Protein AF-A0A496AIW5-F1 (afdb_monomer)

Mean predicted aligned error: 10.03 Å

Structure (mmCIF, N/CA/C/O backbone):
data_AF-A0A496AIW5-F1
#
_entry.id   AF-A0A496AIW5-F1
#
loop_
_atom_site.group_PDB
_atom_site.id
_atom_site.type_symbol
_atom_site.label_atom_id
_atom_site.label_alt_id
_atom_site.label_comp_id
_atom_site.label_asym_id
_atom_site.label_entity_id
_atom_site.label_seq_id
_atom_site.pdbx_PDB_ins_code
_atom_site.Cartn_x
_atom_site.Cartn_y
_atom_site.Cartn_z
_atom_site.occupancy
_atom_site.B_iso_or_equiv
_atom_site.auth_seq_id
_atom_site.auth_comp_id
_atom_site.auth_asym_id
_atom_site.auth_atom_id
_atom_site.pdbx_PDB_model_num
ATOM 1 N N . MET A 1 1 ? -2.720 11.519 -8.457 1.00 72.31 1 MET A N 1
ATOM 2 C CA . MET A 1 1 ? -2.324 10.098 -8.372 1.00 72.31 1 MET A CA 1
ATOM 3 C C . MET A 1 1 ? -1.096 10.054 -7.485 1.00 72.31 1 MET A C 1
ATOM 5 O O . MET A 1 1 ? -0.209 10.855 -7.736 1.00 72.31 1 MET A O 1
ATOM 9 N N . LEU A 1 2 ? -1.094 9.233 -6.434 1.00 83.88 2 LEU A N 1
ATOM 10 C CA . LEU A 1 2 ? 0.039 9.142 -5.502 1.00 83.88 2 LEU A CA 1
ATOM 11 C C . LEU A 1 2 ? 1.202 8.351 -6.122 1.00 83.88 2 LEU A C 1
ATOM 13 O O . LEU A 1 2 ? 0.948 7.411 -6.888 1.00 83.88 2 LEU A O 1
ATOM 17 N N . THR A 1 3 ? 2.443 8.691 -5.768 1.00 95.25 3 THR A N 1
ATOM 18 C CA . THR A 1 3 ? 3.641 7.905 -6.112 1.00 95.25 3 THR A CA 1
ATOM 19 C C . THR A 1 3 ? 3.698 6.592 -5.324 1.00 95.25 3 THR A C 1
ATOM 21 O O . THR A 1 3 ? 2.901 6.357 -4.412 1.00 95.25 3 THR A O 1
ATOM 24 N N . PHE A 1 4 ? 4.630 5.704 -5.683 1.00 95.81 4 PHE A N 1
ATOM 25 C CA . PHE A 1 4 ? 4.859 4.467 -4.934 1.00 95.81 4 PHE A CA 1
ATOM 26 C C . PHE A 1 4 ? 5.251 4.758 -3.477 1.00 95.81 4 PHE A C 1
ATOM 28 O O . PHE A 1 4 ? 4.679 4.183 -2.553 1.00 95.81 4 PHE A O 1
ATOM 35 N N . GLU A 1 5 ? 6.177 5.693 -3.273 1.00 97.31 5 GLU A N 1
ATOM 36 C CA . GLU A 1 5 ? 6.679 6.098 -1.960 1.00 97.31 5 GLU A CA 1
ATOM 37 C C . GLU A 1 5 ? 5.562 6.702 -1.108 1.00 97.31 5 GLU A C 1
ATOM 39 O O . GLU A 1 5 ? 5.423 6.345 0.059 1.00 97.31 5 GLU A O 1
ATOM 44 N N . GLU A 1 6 ? 4.720 7.556 -1.696 1.00 97.50 6 GLU A N 1
ATOM 45 C CA . GLU A 1 6 ? 3.571 8.150 -1.008 1.00 97.50 6 GLU A CA 1
ATOM 46 C C . GLU A 1 6 ? 2.542 7.092 -0.584 1.00 97.50 6 GLU A C 1
ATOM 48 O O . GLU A 1 6 ? 2.022 7.140 0.533 1.00 97.50 6 GLU A O 1
ATOM 53 N N . LYS A 1 7 ? 2.263 6.106 -1.447 1.00 97.31 7 LYS A N 1
ATOM 54 C CA . LYS A 1 7 ? 1.363 4.987 -1.121 1.00 97.31 7 LYS A CA 1
ATOM 55 C C . LYS A 1 7 ? 1.926 4.117 -0.005 1.00 97.31 7 LYS A C 1
ATOM 57 O O . LYS A 1 7 ? 1.191 3.744 0.907 1.00 97.31 7 LYS A O 1
ATOM 62 N N . LEU A 1 8 ? 3.219 3.803 -0.068 1.00 97.38 8 LEU A N 1
ATOM 63 C CA . LEU A 1 8 ? 3.897 3.009 0.949 1.00 97.38 8 LEU A CA 1
ATOM 64 C C . LEU A 1 8 ? 3.913 3.736 2.298 1.00 97.38 8 LEU A C 1
ATOM 66 O O . LEU A 1 8 ? 3.664 3.120 3.331 1.00 97.38 8 LEU A O 1
ATOM 70 N N . GLU A 1 9 ? 4.161 5.043 2.290 1.00 98.06 9 GLU A N 1
ATOM 71 C CA . GLU A 1 9 ? 4.130 5.873 3.491 1.00 98.06 9 GLU A CA 1
ATOM 72 C C . GLU A 1 9 ? 2.727 5.930 4.107 1.00 98.06 9 GLU A C 1
ATOM 74 O O . GLU A 1 9 ? 2.575 5.777 5.319 1.00 98.06 9 GLU A O 1
ATOM 79 N N . ARG A 1 10 ? 1.675 6.075 3.289 1.00 97.62 10 ARG A N 1
ATOM 80 C CA . ARG A 1 10 ? 0.298 6.005 3.795 1.00 97.62 10 ARG A CA 1
ATOM 81 C C . ARG A 1 10 ? -0.021 4.632 4.382 1.00 97.62 10 ARG A C 1
ATOM 83 O O . ARG A 1 10 ? -0.623 4.569 5.449 1.00 97.62 10 ARG A O 1
ATOM 90 N N . LEU A 1 11 ? 0.407 3.551 3.730 1.00 97.44 11 LEU A N 1
ATOM 91 C CA . LEU A 1 11 ? 0.188 2.194 4.227 1.00 97.44 11 LEU A CA 1
ATOM 92 C C . LEU A 1 11 ? 0.839 1.978 5.601 1.00 97.44 11 LEU A C 1
ATOM 94 O O . LEU A 1 11 ? 0.204 1.401 6.478 1.00 97.44 11 LEU A O 1
ATOM 98 N N . LYS A 1 12 ? 2.063 2.478 5.817 1.00 96.94 12 LYS A N 1
ATOM 99 C CA . LYS A 1 12 ? 2.724 2.422 7.134 1.00 96.94 12 LYS A CA 1
ATOM 100 C C . LYS A 1 12 ? 1.911 3.140 8.207 1.00 96.94 12 LYS A C 1
ATOM 102 O O . LYS A 1 12 ? 1.660 2.561 9.255 1.00 96.94 12 LYS A O 1
ATOM 107 N N . LYS A 1 13 ? 1.427 4.349 7.911 1.00 96.44 13 LYS A N 1
ATOM 108 C CA . LYS A 1 13 ? 0.577 5.113 8.840 1.00 96.44 13 LYS A CA 1
ATOM 109 C C . LYS A 1 13 ? -0.717 4.383 9.175 1.00 96.44 13 LYS A C 1
ATOM 111 O O . LYS A 1 13 ? -1.111 4.352 10.328 1.00 96.44 13 LYS A O 1
AT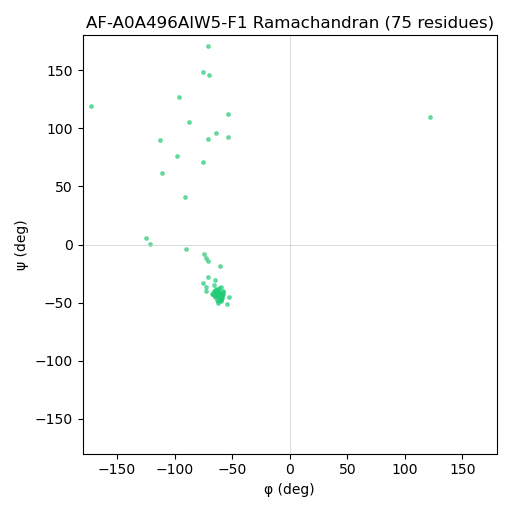OM 116 N N . ILE A 1 14 ? -1.354 3.754 8.186 1.00 95.81 14 ILE A N 1
ATOM 117 C CA . ILE A 1 14 ? -2.548 2.930 8.418 1.00 95.81 14 ILE A CA 1
ATOM 118 C C . ILE A 1 14 ? -2.242 1.789 9.393 1.00 95.81 14 ILE A C 1
ATOM 120 O O . ILE A 1 14 ? -3.039 1.535 10.290 1.00 95.81 14 ILE A O 1
ATOM 124 N N . VAL A 1 15 ? -1.099 1.113 9.240 1.00 95.06 15 VAL A N 1
ATOM 125 C CA . VAL A 1 15 ? -0.684 0.049 10.167 1.00 95.06 15 VAL A CA 1
ATOM 126 C C . VAL A 1 15 ? -0.487 0.608 11.577 1.00 95.06 15 VAL A C 1
ATOM 128 O O . VAL A 1 15 ? -1.072 0.072 12.511 1.00 95.06 15 VAL A O 1
ATOM 131 N N . GLU A 1 16 ? 0.240 1.718 11.727 1.00 93.81 16 GLU A N 1
ATOM 132 C CA . GLU A 1 16 ? 0.448 2.382 13.026 1.00 93.81 16 GLU A CA 1
ATOM 133 C C . GLU A 1 16 ? -0.878 2.794 13.695 1.00 93.81 16 GLU A C 1
ATOM 135 O O . GLU A 1 16 ? -1.070 2.604 14.899 1.00 93.81 16 GLU A O 1
ATOM 140 N N . GLU A 1 17 ? -1.817 3.335 12.911 1.00 92.75 17 GLU A N 1
ATOM 141 C CA . GLU A 1 17 ? -3.152 3.726 13.371 1.00 92.75 17 GLU A CA 1
ATOM 142 C C . GLU A 1 17 ? -3.969 2.502 13.831 1.00 92.75 17 GLU A C 1
ATOM 144 O O . GLU A 1 17 ? -4.606 2.546 14.885 1.00 92.75 17 GLU A O 1
ATOM 149 N N . LEU A 1 18 ? -3.925 1.392 13.084 1.00 92.12 18 LEU A N 1
ATOM 150 C CA . LEU A 1 18 ? -4.630 0.147 13.420 1.00 92.12 18 LEU A CA 1
ATOM 151 C C . LEU A 1 18 ? -4.021 -0.586 14.629 1.00 92.12 18 LEU A C 1
ATOM 153 O O . LEU A 1 18 ? -4.744 -1.275 15.349 1.00 92.12 18 LEU A O 1
ATOM 157 N N . GLU A 1 19 ? -2.720 -0.430 14.878 1.00 89.38 19 GLU A N 1
ATOM 158 C CA . GLU A 1 19 ? -2.020 -0.990 16.044 1.00 89.38 19 GLU A CA 1
ATOM 159 C C . GLU A 1 19 ? -2.321 -0.243 17.354 1.00 89.38 19 GLU A C 1
ATOM 161 O O . GLU A 1 19 ? -1.989 -0.738 18.433 1.00 89.38 19 GLU A O 1
ATOM 166 N N . SER A 1 20 ? -3.019 0.899 17.287 1.00 85.31 20 SER A N 1
ATOM 167 C CA . SER A 1 20 ? -3.437 1.704 18.446 1.00 85.31 20 SER A CA 1
ATOM 168 C C . SER A 1 20 ? -4.964 1.678 18.679 1.00 85.31 20 SER A C 1
ATOM 170 O O . SER A 1 20 ? -5.621 2.723 18.640 1.00 85.31 20 SER A O 1
ATOM 172 N N . PRO A 1 21 ? -5.579 0.509 18.953 1.00 68.50 21 PRO A N 1
ATOM 173 C CA . PRO A 1 21 ? -7.034 0.344 18.940 1.00 68.50 21 PRO A CA 1
ATOM 174 C C . PRO A 1 21 ? -7.775 0.995 20.120 1.00 68.50 21 PRO A C 1
ATOM 176 O O . PRO A 1 21 ? -8.998 1.094 20.073 1.00 68.50 21 PRO A O 1
ATOM 179 N N . GLU A 1 22 ? -7.086 1.455 21.173 1.00 73.75 22 GLU A N 1
ATOM 180 C CA . GLU A 1 22 ? -7.726 1.896 22.430 1.00 73.75 22 GLU A CA 1
ATOM 181 C C . GLU A 1 22 ? -8.705 3.077 22.280 1.00 73.75 22 GLU A C 1
ATOM 183 O O . GLU A 1 22 ? -9.552 3.287 23.146 1.00 73.75 22 GLU A O 1
ATOM 188 N N . THR A 1 23 ? -8.630 3.839 21.183 1.00 67.56 23 THR A N 1
ATOM 189 C CA . THR A 1 23 ? -9.511 4.996 20.925 1.00 67.56 23 THR A CA 1
ATOM 190 C C . THR A 1 23 ? -10.256 4.930 19.589 1.00 67.56 23 THR A C 1
ATOM 192 O O . THR A 1 23 ? -10.956 5.879 19.228 1.00 67.56 23 THR A O 1
ATOM 195 N N . MET A 1 24 ? -10.141 3.823 18.847 1.00 82.19 24 MET A N 1
ATOM 196 C CA . MET A 1 24 ? -10.649 3.739 17.479 1.00 82.19 24 MET A CA 1
ATOM 197 C C . MET A 1 24 ? -12.041 3.104 17.414 1.00 82.19 24 MET A C 1
ATOM 199 O O . MET A 1 24 ? -12.278 2.005 17.911 1.00 82.19 24 MET A O 1
ATOM 203 N N . ALA A 1 25 ? -12.977 3.800 16.767 1.00 91.06 25 ALA A N 1
ATOM 204 C CA . ALA A 1 25 ? -14.292 3.251 16.458 1.00 91.06 25 ALA A CA 1
ATOM 205 C C . ALA A 1 25 ? -14.190 2.164 15.373 1.00 91.06 25 ALA A C 1
ATOM 207 O O . ALA A 1 25 ? -13.406 2.298 14.435 1.00 91.06 25 ALA A O 1
ATOM 208 N N . LEU A 1 26 ? -15.039 1.134 15.462 1.00 89.62 26 LEU A N 1
ATOM 209 C CA . LEU A 1 26 ? -15.058 0.001 14.527 1.00 89.62 26 LEU A CA 1
ATOM 210 C C . LEU A 1 26 ? -15.162 0.442 13.058 1.00 89.62 26 LEU A C 1
ATOM 212 O O . LEU A 1 26 ? -14.403 -0.042 12.223 1.00 89.62 26 LEU A O 1
ATOM 216 N N . ASP A 1 27 ? -16.057 1.384 12.753 1.00 93.19 27 ASP A N 1
ATOM 217 C CA . ASP A 1 27 ? -16.231 1.898 11.389 1.00 93.19 27 ASP A CA 1
ATOM 218 C C . ASP A 1 27 ? -14.949 2.560 10.861 1.00 93.19 27 ASP A C 1
ATOM 220 O O . ASP A 1 27 ? -14.591 2.395 9.696 1.00 93.19 27 ASP A O 1
ATOM 224 N N . SER A 1 28 ? -14.207 3.264 11.722 1.00 92.06 28 SER A N 1
ATOM 225 C CA . SER A 1 28 ? -12.915 3.851 11.354 1.00 92.06 28 SER A CA 1
ATOM 226 C C . SER A 1 28 ? -11.873 2.773 11.059 1.00 92.06 28 SER A C 1
ATOM 228 O O . SER A 1 28 ? -11.163 2.878 10.062 1.00 92.06 28 SER A O 1
ATOM 230 N N . SER A 1 29 ? -11.810 1.714 11.874 1.00 92.94 29 SER A N 1
ATOM 231 C CA . SER A 1 29 ? -10.903 0.585 11.636 1.00 92.94 29 SER A CA 1
ATOM 232 C C . SER A 1 29 ? -11.214 -0.135 10.322 1.00 92.94 29 SER A C 1
ATOM 234 O O . SER A 1 29 ? -10.294 -0.508 9.595 1.00 92.94 29 SER A O 1
ATOM 236 N N . LEU A 1 30 ? -12.499 -0.295 9.986 1.00 95.38 30 LEU A N 1
ATOM 237 C CA . LEU A 1 30 ? -12.927 -0.888 8.717 1.00 95.38 30 LEU A CA 1
ATOM 238 C C . LEU A 1 30 ? -12.5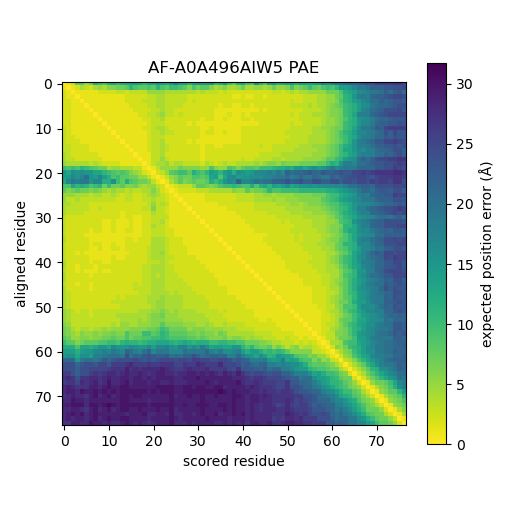18 -0.022 7.520 1.00 95.38 30 LEU A C 1
ATOM 240 O O . LEU A 1 30 ? -11.937 -0.543 6.571 1.00 95.38 30 LEU A O 1
ATOM 244 N N . ASN A 1 31 ? -12.723 1.295 7.595 1.00 96.56 31 ASN A N 1
ATOM 245 C CA . ASN A 1 31 ? -12.313 2.217 6.532 1.00 96.56 31 ASN A CA 1
ATOM 246 C C . ASN A 1 31 ? -10.793 2.194 6.297 1.00 96.56 31 ASN A C 1
ATOM 248 O O . ASN A 1 31 ? -10.341 2.133 5.154 1.00 96.56 31 ASN A O 1
ATOM 252 N N . LEU A 1 32 ? -9.997 2.204 7.372 1.00 96.25 32 LEU A N 1
ATOM 253 C CA . LEU A 1 32 ? -8.536 2.120 7.282 1.00 96.25 32 LEU A CA 1
ATOM 254 C C . LEU A 1 32 ? -8.076 0.788 6.686 1.00 96.25 32 LEU A C 1
ATOM 256 O O . LEU A 1 32 ? -7.149 0.757 5.876 1.00 96.25 32 LEU A O 1
ATOM 260 N N . PHE A 1 33 ? -8.737 -0.311 7.047 1.00 95.31 33 PHE A N 1
ATOM 261 C CA . PHE A 1 33 ? -8.452 -1.618 6.473 1.00 95.31 33 PHE A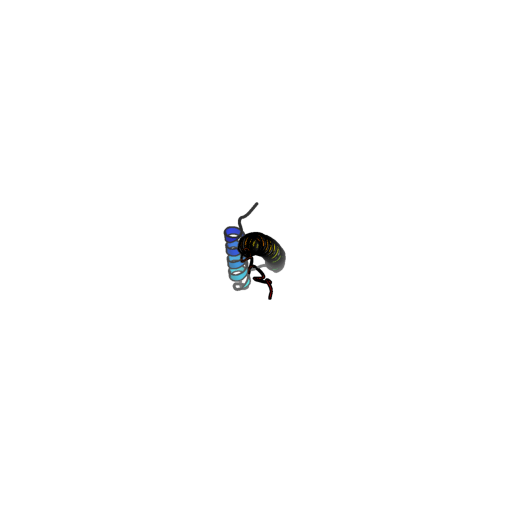 CA 1
ATOM 262 C C . PHE A 1 33 ? -8.739 -1.654 4.964 1.00 95.31 33 PHE A C 1
ATOM 264 O O . PHE A 1 33 ? -7.890 -2.099 4.189 1.00 95.31 33 PHE A O 1
ATOM 271 N N . GLU A 1 34 ? -9.900 -1.156 4.531 1.00 97.88 34 GLU A N 1
ATOM 272 C CA . GLU A 1 34 ? -10.260 -1.078 3.111 1.00 97.88 34 GLU A CA 1
ATOM 273 C C . GLU A 1 34 ? -9.273 -0.211 2.318 1.00 97.88 34 GLU A C 1
ATOM 275 O O . GLU A 1 34 ? -8.803 -0.622 1.250 1.00 97.88 34 GLU A O 1
ATOM 280 N N . GLU A 1 35 ? -8.897 0.948 2.866 1.00 97.62 35 GLU A N 1
ATOM 281 C CA . GLU A 1 35 ? -7.878 1.819 2.281 1.00 97.62 35 GLU A CA 1
ATOM 282 C C . GLU A 1 35 ? -6.532 1.090 2.156 1.00 97.62 35 GLU A C 1
ATOM 284 O O . GLU A 1 35 ? -5.926 1.073 1.080 1.00 97.62 35 GLU A O 1
ATOM 289 N N . GLY A 1 36 ? -6.085 0.428 3.227 1.00 97.31 36 GLY A N 1
ATOM 290 C CA . GLY A 1 36 ? -4.837 -0.331 3.256 1.00 97.31 36 GLY A CA 1
ATOM 291 C C . GLY A 1 36 ? -4.800 -1.439 2.201 1.00 97.31 36 GLY A C 1
ATOM 292 O O . GLY A 1 36 ? -3.817 -1.566 1.468 1.00 97.31 36 GLY A O 1
ATOM 293 N N . VAL A 1 37 ? -5.889 -2.200 2.048 1.00 97.94 37 VAL A N 1
ATOM 294 C CA . VAL A 1 37 ? -6.013 -3.229 1.000 1.00 97.94 37 VAL A CA 1
ATOM 295 C C . VAL A 1 37 ? -5.917 -2.612 -0.397 1.00 97.94 37 VAL A C 1
ATOM 297 O O . VAL A 1 37 ? -5.240 -3.166 -1.270 1.00 97.94 37 VAL A O 1
ATOM 300 N N . GLY A 1 38 ? -6.558 -1.461 -0.618 1.00 97.81 38 GLY A N 1
ATOM 301 C CA . GLY A 1 38 ? -6.468 -0.720 -1.877 1.00 97.81 38 GLY A CA 1
ATOM 302 C C . GLY A 1 38 ? -5.039 -0.272 -2.197 1.00 97.81 38 GLY A C 1
ATOM 303 O O . GLY A 1 38 ? -4.556 -0.482 -3.313 1.00 97.81 38 GLY A O 1
ATOM 304 N N . LEU A 1 39 ? -4.330 0.277 -1.210 1.00 98.06 39 LEU A N 1
ATOM 305 C CA . LEU A 1 39 ? -2.938 0.706 -1.356 1.00 98.06 39 LEU A CA 1
ATOM 306 C C . LEU A 1 39 ? -2.010 -0.468 -1.672 1.00 98.06 39 LEU A C 1
ATOM 308 O O . LEU A 1 39 ? -1.209 -0.365 -2.598 1.00 98.06 39 LEU A O 1
ATOM 312 N N . VAL A 1 40 ? -2.156 -1.601 -0.977 1.00 97.75 40 VAL A N 1
ATOM 313 C CA . VAL A 1 40 ? -1.361 -2.813 -1.243 1.00 97.75 40 VAL A CA 1
ATOM 314 C C . VAL A 1 40 ? -1.549 -3.290 -2.681 1.00 97.75 40 VAL A C 1
ATOM 316 O O . VAL A 1 40 ? -0.563 -3.586 -3.354 1.00 97.75 40 VAL A O 1
ATOM 319 N N . ARG A 1 41 ? -2.794 -3.347 -3.170 1.00 97.69 41 ARG A N 1
ATOM 320 C CA . ARG A 1 41 ? -3.079 -3.726 -4.565 1.00 97.69 41 ARG A CA 1
ATOM 321 C C . ARG A 1 41 ? -2.402 -2.773 -5.544 1.00 97.69 41 ARG A C 1
ATOM 323 O O . ARG A 1 41 ? -1.681 -3.222 -6.427 1.00 97.69 41 ARG A O 1
ATOM 330 N N . SER A 1 42 ? -2.543 -1.468 -5.326 1.00 96.62 42 SER A N 1
ATOM 331 C CA . SER A 1 42 ? -1.946 -0.472 -6.214 1.00 96.62 42 SER A CA 1
ATOM 332 C C . SER A 1 42 ? -0.412 -0.484 -6.193 1.00 96.62 42 SER A C 1
ATOM 334 O O . SER A 1 42 ? 0.219 -0.252 -7.220 1.00 96.62 42 SER A O 1
ATOM 336 N N . CYS A 1 43 ? 0.211 -0.759 -5.044 1.00 97.06 43 CYS A N 1
ATOM 337 C CA . CYS A 1 43 ? 1.661 -0.925 -4.957 1.00 97.06 43 CYS A CA 1
ATOM 338 C C . CYS A 1 43 ? 2.137 -2.157 -5.732 1.00 97.06 43 CYS A C 1
ATOM 340 O O . CYS A 1 43 ? 3.147 -2.067 -6.423 1.00 97.06 43 CYS A O 1
ATOM 342 N N . LYS A 1 44 ? 1.410 -3.280 -5.660 1.00 97.38 44 LYS A N 1
ATOM 343 C CA . LYS A 1 44 ? 1.734 -4.487 -6.437 1.00 97.38 44 LYS A CA 1
ATOM 344 C C . LYS A 1 44 ? 1.687 -4.224 -7.939 1.00 97.38 44 LYS A C 1
ATOM 346 O O . LYS A 1 44 ? 2.658 -4.518 -8.619 1.00 97.38 44 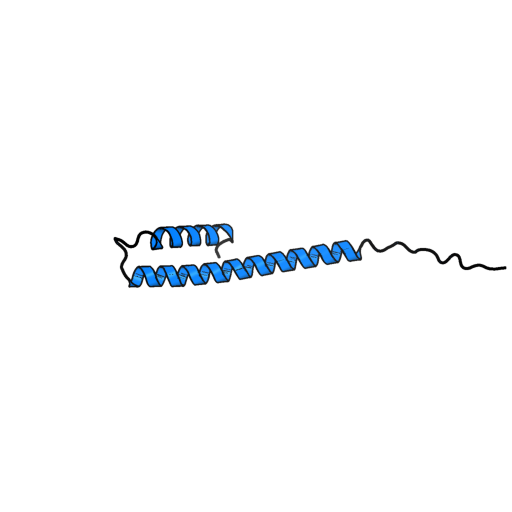LYS A O 1
ATOM 351 N N . GLU A 1 45 ? 0.631 -3.577 -8.424 1.00 96.94 45 GLU A N 1
ATOM 352 C CA . GLU A 1 45 ? 0.500 -3.220 -9.845 1.00 96.94 45 GLU A CA 1
ATOM 353 C C . GLU A 1 45 ? 1.658 -2.335 -10.334 1.00 96.94 45 GLU A C 1
ATOM 355 O O . GLU A 1 45 ? 2.164 -2.515 -11.440 1.00 96.94 45 GLU A O 1
ATOM 360 N N . LEU A 1 46 ? 2.104 -1.377 -9.512 1.00 96.31 46 LEU A N 1
ATOM 361 C CA . LEU A 1 46 ? 3.257 -0.536 -9.846 1.00 96.31 46 LEU A CA 1
ATOM 362 C C . LEU A 1 46 ? 4.562 -1.338 -9.913 1.00 96.31 46 LEU A C 1
ATOM 364 O O . LEU A 1 46 ? 5.381 -1.089 -10.797 1.00 96.31 46 LEU A O 1
ATOM 368 N N . LEU A 1 47 ? 4.759 -2.283 -8.991 1.00 97.75 47 LEU A N 1
ATOM 369 C CA . LEU A 1 47 ? 5.940 -3.147 -8.976 1.00 97.75 47 LEU A CA 1
ATOM 370 C C . LEU A 1 47 ? 5.956 -4.099 -10.176 1.00 97.75 47 LEU A C 1
ATOM 372 O O . LEU A 1 47 ? 6.988 -4.209 -10.826 1.00 97.75 47 LEU A O 1
ATOM 376 N N . GLU A 1 48 ? 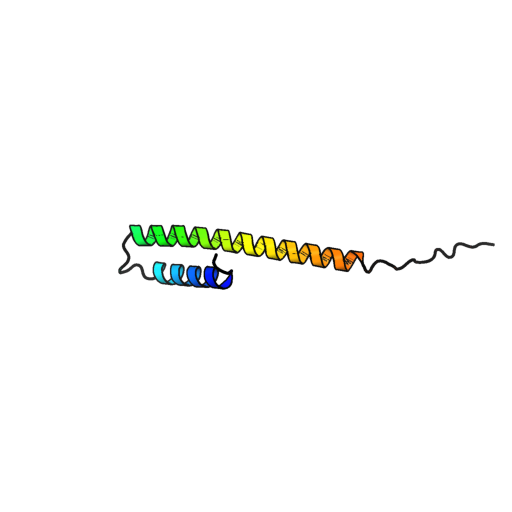4.819 -4.701 -10.525 1.00 97.62 48 GLU A N 1
ATOM 377 C CA . GLU A 1 48 ? 4.678 -5.560 -11.710 1.00 97.62 48 GLU A CA 1
ATOM 378 C C . GLU A 1 48 ? 5.004 -4.795 -13.003 1.00 97.62 48 GLU A C 1
ATOM 380 O O . GLU A 1 48 ? 5.733 -5.284 -13.865 1.00 97.62 48 GLU A O 1
ATOM 385 N N . GLN A 1 49 ? 4.530 -3.550 -13.130 1.00 96.31 49 GLN A N 1
ATOM 386 C CA . GLN A 1 49 ? 4.872 -2.695 -14.273 1.00 96.31 49 GLN A CA 1
ATOM 387 C C . GLN A 1 49 ? 6.367 -2.356 -14.324 1.00 96.31 49 GLN A C 1
ATOM 389 O O . GLN A 1 49 ? 6.953 -2.293 -15.408 1.00 96.31 49 GLN A O 1
ATOM 394 N N . ALA A 1 50 ? 6.988 -2.117 -13.167 1.00 96.38 50 ALA A N 1
ATOM 395 C CA . ALA A 1 50 ? 8.419 -1.855 -13.084 1.00 96.38 50 ALA A CA 1
ATOM 396 C C . ALA A 1 50 ? 9.243 -3.095 -13.465 1.00 96.38 50 ALA A C 1
ATOM 398 O O . ALA A 1 50 ? 10.196 -2.971 -14.232 1.00 96.38 50 ALA A O 1
ATOM 399 N N . GLU A 1 51 ? 8.849 -4.277 -12.990 1.00 96.94 51 GLU A N 1
ATOM 400 C CA . GLU A 1 51 ? 9.476 -5.559 -13.321 1.00 96.94 51 GLU A CA 1
ATOM 401 C C . GLU A 1 51 ? 9.398 -5.849 -14.823 1.00 96.94 51 GLU A C 1
ATOM 403 O O . GLU A 1 51 ? 10.426 -6.098 -15.451 1.00 96.94 51 GLU A O 1
ATOM 408 N N . LEU A 1 52 ? 8.217 -5.688 -15.432 1.00 97.00 52 LEU A N 1
ATOM 409 C CA . LEU A 1 52 ? 8.038 -5.852 -16.877 1.00 97.00 52 LEU A CA 1
ATOM 410 C C . LEU A 1 52 ? 8.939 -4.899 -17.673 1.00 97.00 52 LEU A C 1
ATOM 412 O O . LEU A 1 52 ? 9.531 -5.270 -18.686 1.00 97.00 52 LEU A O 1
ATOM 416 N N . ARG A 1 53 ? 9.067 -3.648 -17.216 1.00 95.81 53 ARG A N 1
ATOM 417 C CA . ARG A 1 53 ? 9.952 -2.674 -17.858 1.00 95.81 53 ARG A CA 1
ATOM 418 C C . ARG A 1 53 ? 11.420 -3.087 -17.758 1.00 95.81 53 ARG A C 1
ATOM 420 O O . ARG A 1 53 ? 12.146 -2.893 -18.729 1.00 95.81 53 ARG A O 1
ATOM 427 N N . ILE A 1 54 ? 11.851 -3.623 -16.616 1.00 96.19 54 ILE A N 1
ATOM 428 C CA . ILE A 1 54 ? 13.213 -4.139 -16.435 1.00 96.19 54 ILE A CA 1
ATOM 429 C C . ILE A 1 54 ? 13.451 -5.306 -17.393 1.00 96.19 54 ILE A C 1
ATOM 431 O O . ILE A 1 54 ? 14.412 -5.255 -18.153 1.00 96.19 54 ILE A O 1
ATOM 435 N N . GLN A 1 55 ? 12.545 -6.287 -17.423 1.00 94.44 55 GLN A N 1
ATOM 436 C CA . GLN A 1 55 ? 12.644 -7.450 -18.304 1.00 94.44 55 GLN A CA 1
ATOM 437 C C . GLN A 1 55 ? 12.792 -7.038 -19.775 1.00 94.44 55 GLN A C 1
ATOM 439 O O . GLN A 1 55 ? 13.756 -7.434 -20.424 1.00 94.44 55 GLN A O 1
ATOM 444 N N . ASN A 1 56 ? 11.914 -6.159 -20.268 1.00 93.88 56 ASN A N 1
ATOM 445 C CA . ASN A 1 56 ? 11.965 -5.689 -21.655 1.00 93.88 56 ASN A CA 1
ATOM 446 C C . ASN A 1 56 ? 13.293 -4.997 -22.000 1.00 93.88 56 ASN A C 1
ATOM 448 O O . ASN A 1 56 ? 13.770 -5.094 -23.127 1.00 93.88 56 ASN A O 1
ATOM 452 N N . VAL A 1 57 ? 13.875 -4.239 -21.064 1.00 93.44 57 VAL A N 1
ATOM 453 C CA . VAL A 1 57 ? 15.171 -3.577 -21.284 1.00 93.44 57 VAL A CA 1
ATOM 454 C C . VAL A 1 57 ? 16.303 -4.602 -21.273 1.00 93.44 57 VAL A C 1
ATOM 456 O O . VAL A 1 57 ? 17.205 -4.507 -22.097 1.00 93.44 57 VAL A O 1
ATOM 459 N N . THR A 1 58 ? 16.259 -5.585 -20.374 1.00 91.75 58 THR A N 1
ATOM 460 C CA . THR A 1 58 ? 17.267 -6.648 -20.295 1.00 91.75 58 THR A CA 1
ATOM 461 C C . THR A 1 58 ? 17.275 -7.525 -21.548 1.00 91.75 58 THR A C 1
ATOM 463 O O . THR A 1 58 ? 18.352 -7.772 -22.079 1.00 91.75 58 THR A O 1
ATOM 466 N N . GLU A 1 59 ? 16.109 -7.920 -22.065 1.00 86.12 59 GLU A N 1
ATOM 467 C CA . GLU A 1 59 ? 15.987 -8.719 -23.297 1.00 86.12 59 GLU A CA 1
ATOM 468 C C . GLU A 1 59 ? 16.581 -7.990 -24.519 1.00 86.12 59 GLU A C 1
ATOM 470 O O . GLU A 1 59 ? 17.345 -8.572 -25.289 1.00 86.12 59 GLU A O 1
ATOM 475 N N . GLN A 1 60 ? 16.340 -6.679 -24.643 1.00 77.62 60 GLN A N 1
ATOM 476 C CA . GLN A 1 60 ? 16.921 -5.854 -25.714 1.00 77.62 60 GLN A CA 1
ATOM 477 C C . GLN A 1 60 ? 18.449 -5.727 -25.631 1.00 77.62 60 GLN A C 1
ATOM 479 O O . GLN A 1 60 ? 19.109 -5.554 -26.653 1.00 77.62 60 GLN A O 1
ATOM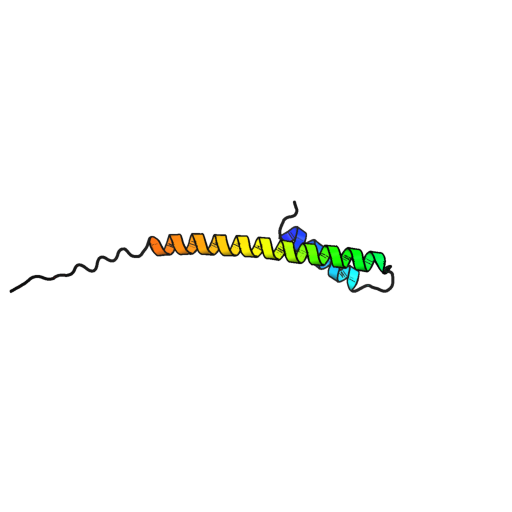 484 N N . VAL A 1 61 ? 19.024 -5.776 -24.425 1.00 74.12 61 VAL A N 1
ATOM 485 C CA . VAL A 1 61 ? 20.483 -5.749 -24.246 1.00 74.12 61 VAL A CA 1
ATOM 486 C C . VAL A 1 61 ? 21.102 -7.084 -24.663 1.00 74.12 61 VAL A C 1
ATOM 488 O O . VAL A 1 61 ? 22.172 -7.085 -25.261 1.00 74.12 61 VAL A O 1
ATOM 491 N N . THR A 1 62 ? 20.433 -8.209 -24.398 1.00 65.31 62 THR A N 1
ATOM 492 C CA . THR A 1 62 ? 20.953 -9.545 -24.731 1.00 65.31 62 THR A CA 1
ATOM 493 C C . THR A 1 62 ? 20.866 -9.882 -26.219 1.00 65.31 62 THR A C 1
ATOM 495 O O . THR A 1 62 ? 21.765 -10.531 -26.739 1.00 65.31 62 THR A O 1
ATOM 498 N N . GLU A 1 63 ? 19.851 -9.393 -26.937 1.00 60.16 63 GLU A N 1
ATOM 499 C CA . GLU A 1 63 ? 19.738 -9.585 -28.396 1.00 60.16 63 GLU A CA 1
ATOM 500 C C . GLU A 1 63 ? 20.771 -8.767 -29.201 1.00 60.16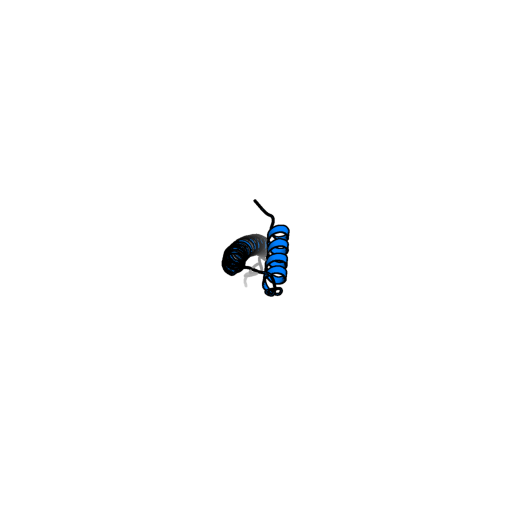 63 GLU A C 1
ATOM 502 O O . GLU A 1 63 ? 20.976 -9.014 -30.388 1.00 60.16 63 GLU A O 1
A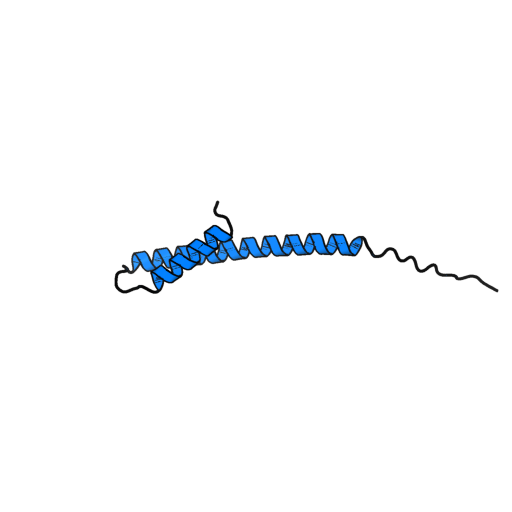TOM 507 N N . GLY A 1 64 ? 21.436 -7.795 -28.568 1.00 56.81 64 GLY A N 1
ATOM 508 C CA . GLY A 1 64 ? 22.438 -6.935 -29.199 1.00 56.81 64 GLY A CA 1
ATOM 509 C C . GLY A 1 64 ? 23.886 -7.436 -29.132 1.00 56.81 64 GLY A C 1
ATOM 510 O O . GLY A 1 64 ? 24.745 -6.768 -29.705 1.00 56.81 64 GLY A O 1
ATOM 511 N N . ASP A 1 65 ? 24.164 -8.555 -28.449 1.00 55.69 65 ASP A N 1
ATOM 512 C CA . ASP A 1 65 ? 25.536 -9.010 -28.137 1.00 55.69 65 ASP A CA 1
ATOM 513 C C . ASP A 1 65 ? 25.878 -10.413 -28.694 1.00 55.69 65 ASP A C 1
ATOM 515 O O . ASP A 1 65 ? 27.004 -10.880 -28.558 1.00 55.69 65 ASP A O 1
ATOM 519 N N . GLU A 1 66 ? 24.950 -11.085 -29.392 1.00 54.12 66 GLU A N 1
ATOM 520 C CA . GLU A 1 66 ? 25.196 -12.394 -30.035 1.00 54.12 66 GLU A CA 1
ATOM 521 C C . GLU A 1 66 ? 25.680 -12.287 -31.494 1.00 54.12 66 GLU A C 1
ATOM 523 O O . GLU A 1 66 ? 25.286 -13.063 -32.365 1.00 54.12 66 GLU A O 1
ATOM 528 N N . SER A 1 67 ? 26.574 -11.339 -31.787 1.00 56.44 67 SER A N 1
ATOM 529 C CA . SER A 1 67 ? 27.390 -11.411 -33.002 1.00 56.44 67 SER A CA 1
ATOM 530 C C . SER A 1 67 ? 28.765 -11.987 -32.675 1.00 56.44 67 SER A C 1
ATOM 532 O O . SER A 1 67 ? 29.752 -11.254 -32.636 1.00 56.44 67 SER A O 1
ATOM 534 N N . ASP A 1 68 ? 28.834 -13.302 -32.483 1.00 53.50 68 ASP A N 1
ATOM 535 C CA . ASP A 1 68 ? 30.062 -14.037 -32.781 1.00 53.50 68 ASP A CA 1
ATOM 536 C C . ASP A 1 68 ? 29.774 -14.960 -33.974 1.00 53.50 68 ASP A C 1
ATOM 538 O O . ASP A 1 68 ? 29.266 -16.072 -33.800 1.00 53.50 68 ASP A O 1
ATOM 542 N N . PRO A 1 69 ? 29.992 -14.495 -35.221 1.00 56.69 69 PRO A N 1
ATOM 543 C CA . PRO A 1 69 ? 30.017 -15.391 -36.356 1.00 56.69 69 PRO A CA 1
ATOM 544 C C . PRO A 1 69 ? 31.304 -16.199 -36.221 1.00 56.69 69 PRO A C 1
ATOM 546 O O . PRO A 1 69 ? 32.364 -15.789 -36.693 1.00 56.69 69 PRO A O 1
ATOM 549 N N . MET A 1 70 ? 31.220 -17.347 -35.553 1.00 59.41 70 MET A N 1
ATOM 550 C CA . MET A 1 70 ? 32.252 -18.359 -35.686 1.00 59.41 70 MET A CA 1
ATOM 551 C C . MET A 1 70 ? 32.213 -18.803 -37.148 1.00 59.41 70 MET A C 1
ATOM 553 O O . MET A 1 70 ? 31.342 -19.569 -37.550 1.00 59.41 70 MET A O 1
ATOM 557 N N . GLU A 1 71 ? 33.083 -18.203 -37.964 1.00 55.41 71 GLU A N 1
ATOM 558 C CA . GLU A 1 71 ? 33.295 -18.594 -39.349 1.00 55.41 71 GLU A CA 1
ATOM 559 C C . GLU A 1 71 ? 33.615 -20.087 -39.355 1.00 55.41 71 GLU A C 1
ATOM 561 O O . GLU A 1 71 ? 34.665 -20.520 -38.869 1.00 55.41 71 GLU A O 1
ATOM 566 N N . ASP A 1 72 ? 32.691 -20.868 -39.913 1.00 60.19 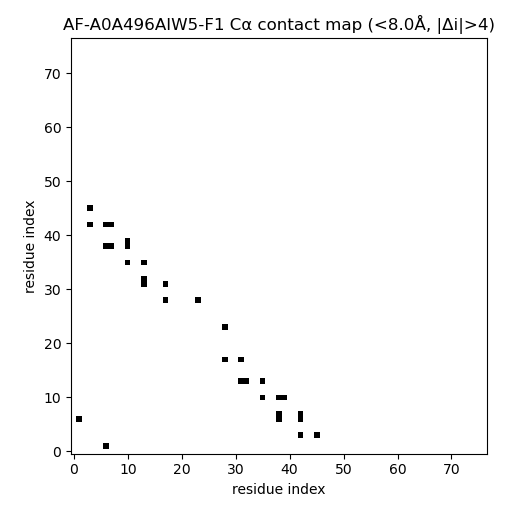72 ASP A N 1
ATOM 567 C CA . ASP A 1 72 ? 32.976 -22.186 -40.446 1.00 60.19 72 ASP A CA 1
ATOM 568 C C . ASP A 1 72 ? 34.126 -22.027 -41.448 1.00 60.19 72 ASP A C 1
ATOM 570 O O . ASP A 1 72 ? 33.920 -21.743 -42.630 1.00 60.19 72 ASP A O 1
ATOM 574 N N . ILE A 1 73 ? 35.368 -22.203 -40.990 1.00 63.50 73 ILE A N 1
ATOM 575 C CA . ILE A 1 73 ? 36.481 -22.492 -41.892 1.00 63.50 73 ILE A CA 1
ATOM 576 C C . ILE A 1 73 ? 36.328 -23.959 -42.301 1.00 63.50 73 ILE A C 1
ATOM 578 O O . ILE A 1 73 ? 37.074 -24.843 -41.884 1.00 63.50 73 ILE A O 1
ATOM 582 N N . GLU A 1 74 ? 35.310 -24.207 -43.119 1.00 67.75 74 GLU A N 1
ATOM 583 C CA . GLU A 1 74 ? 35.251 -25.342 -44.020 1.00 67.75 74 GLU A CA 1
ATOM 584 C C . GLU A 1 74 ? 35.933 -24.910 -45.322 1.00 67.75 74 GLU A C 1
ATOM 586 O O . GLU A 1 74 ? 35.412 -24.088 -46.068 1.00 67.75 74 GLU A O 1
ATOM 591 N N . ASN A 1 75 ? 37.148 -25.407 -45.544 1.00 53.75 75 ASN A N 1
ATOM 592 C CA . ASN A 1 75 ? 37.790 -25.660 -46.840 1.00 53.75 75 ASN A CA 1
ATOM 593 C C . ASN A 1 75 ? 39.093 -26.401 -46.487 1.00 53.75 75 ASN A C 1
ATOM 595 O O . ASN A 1 75 ? 39.895 -25.887 -45.715 1.00 53.75 75 ASN A O 1
ATOM 599 N N . GLY A 1 76 ? 39.365 -27.628 -46.916 1.00 60.19 76 GLY A N 1
ATOM 600 C CA . GLY A 1 76 ? 38.985 -28.277 -48.162 1.00 60.19 76 GLY A CA 1
ATOM 601 C C . GLY A 1 76 ? 40.293 -28.692 -48.842 1.00 60.19 76 GLY A C 1
ATOM 602 O O . GLY A 1 76 ? 41.027 -27.814 -49.277 1.00 60.19 76 GLY A O 1
ATOM 603 N N . GLU A 1 77 ? 40.534 -30.010 -48.884 1.00 45.31 77 GLU A N 1
ATOM 604 C CA . GLU A 1 77 ? 41.624 -30.748 -49.573 1.00 45.31 77 GLU A CA 1
ATOM 605 C C . GLU A 1 77 ? 43.068 -30.644 -49.036 1.00 45.31 77 GLU A C 1
ATOM 607 O O . GLU A 1 77 ? 43.678 -29.554 -49.016 1.00 45.31 77 GLU A O 1
#

Secondary structure (DSSP, 8-state):
---HHHHHHHHHHHHHHHT-GGG--HHHHHHHHHHHHHHHHHHHHHHHHHHHHHHHHHHHHHTTS------------

Foldseek 3Di:
DDDLVRLVVLLVVLVVVLVPCPPDDPVRNVVSVVSNVVSVVVNVVVVVVVVVVVVVVVVVVVVVPPPPPPPPPDDDD

Sequence (77 aa):
MLTFEEKLERLKKIVEELESPETMALDSSLNLFEEGVGLVRSCKELLEQAELRIQNVTEQVTEGDESDPMEDIENGE

Nearest PDB structures (foldseek):
  1lvf-assembly1_A  TM=6.996E-01  e=3.698E+00  Rattus norvegicus
  4abm-assembly1_A  TM=8.542E-01  e=8.046E+00  Homo sapiens
  2efk-assembly1_A-2  TM=8.101E-01  e=8.584E+00  Homo sapiens

Radius of gyration: 25.57 Å; Cα contacts (8 Å, |Δi|>4): 16; chains: 1; bounding box: 58×41×72 Å

Solvent-accessible surface area (backbone atoms only — not comparable to full-atom values): 4720 Å² total; per-residue (Å²): 134,80,53,69,67,56,42,52,53,50,43,51,50,43,50,59,56,64,74,51,57,92,82,58,52,69,70,59,54,51,53,46,50,54,51,41,54,53,43,54,52,55,48,49,55,53,49,53,54,51,50,52,53,50,50,58,53,52,56,59,56,58,74,71,67,77,80,74,82,78,72,79,83,80,77,82,137

pLDDT: mean 85.43, std 15.9, range [45.31, 98.06]